Protein AF-A0A2T0LX05-F1 (afdb_monomer_lite)

Foldseek 3Di:
DDPPDPCPPPHHVLLVQLLVVLVVLQVPFDAPFWDPVQSLVSLVVSVQADPVSVVDDDPTPVRVVCQVVVDVVSQVRSQKDWPDWAKDQAPPPQARSKWKWWAADVVRDGIGIAGAHHVRFGGGSHTDDDRGRITTMIIMHGDDPVVPPPDPDPDDDDD

Structure (mmCIF, N/CA/C/O backbone):
data_AF-A0A2T0LX05-F1
#
_entry.id   AF-A0A2T0LX05-F1
#
loop_
_atom_site.group_PDB
_atom_site.id
_atom_site.type_symbol
_atom_site.label_atom_id
_atom_site.label_alt_id
_atom_site.label_comp_id
_atom_site.label_asym_id
_atom_site.label_entity_id
_atom_site.label_seq_id
_atom_site.pdbx_PDB_ins_code
_atom_site.Cartn_x
_atom_site.Cartn_y
_atom_site.Cartn_z
_atom_site.occupancy
_atom_site.B_iso_or_equiv
_atom_site.auth_seq_id
_atom_site.auth_comp_id
_atom_site.auth_asym_id
_atom_site.auth_atom_id
_atom_site.pdbx_PDB_model_num
ATOM 1 N N . MET A 1 1 ? -29.447 -17.809 15.701 1.00 35.84 1 MET A N 1
ATOM 2 C CA . MET A 1 1 ? -28.231 -17.925 16.533 1.00 35.84 1 MET A CA 1
ATOM 3 C C . MET A 1 1 ? -27.208 -16.971 15.952 1.00 35.84 1 MET A C 1
ATOM 5 O O . MET A 1 1 ? -26.755 -17.198 14.840 1.00 35.84 1 MET A O 1
ATOM 9 N N . SER A 1 2 ? -26.962 -15.851 16.628 1.00 35.47 2 SER A N 1
ATOM 10 C CA . SER A 1 2 ? -26.075 -14.793 16.139 1.00 35.47 2 SER A CA 1
ATOM 11 C C . SER A 1 2 ? -24.648 -15.090 16.578 1.00 35.47 2 SER A C 1
ATOM 13 O O . SER A 1 2 ? -24.338 -14.999 17.764 1.00 35.47 2 SER A O 1
ATOM 15 N N . THR A 1 3 ? -23.782 -15.454 15.637 1.00 38.78 3 THR A N 1
ATOM 16 C CA . THR A 1 3 ? -22.341 -15.527 15.885 1.00 38.78 3 THR A CA 1
ATOM 17 C C . THR A 1 3 ? -21.810 -14.099 15.896 1.00 38.78 3 THR A C 1
ATOM 19 O O . THR A 1 3 ? -21.629 -13.486 14.846 1.00 38.78 3 THR A O 1
ATOM 22 N N . LEU A 1 4 ? -21.604 -13.538 17.088 1.00 39.94 4 LEU A N 1
ATOM 23 C CA . LEU A 1 4 ? -20.806 -12.328 17.247 1.00 39.94 4 LEU A CA 1
ATOM 24 C C . LEU A 1 4 ? -19.363 -12.709 16.912 1.00 39.94 4 LEU A C 1
ATOM 26 O O . LEU A 1 4 ? -18.656 -13.282 17.739 1.00 39.94 4 LEU A O 1
ATOM 30 N N . ALA A 1 5 ? -18.953 -12.460 15.667 1.00 41.56 5 ALA A N 1
ATOM 31 C CA . ALA A 1 5 ? -17.553 -12.520 15.288 1.00 41.56 5 ALA A CA 1
ATOM 32 C C . ALA A 1 5 ? -16.796 -11.562 16.211 1.00 41.56 5 ALA A C 1
ATOM 34 O O . ALA A 1 5 ? -17.082 -10.363 16.235 1.00 41.56 5 ALA A O 1
ATOM 35 N N . ALA A 1 6 ? -15.883 -12.109 17.010 1.00 38.88 6 ALA A N 1
ATOM 36 C CA . ALA A 1 6 ? -14.979 -11.327 17.826 1.00 38.88 6 ALA A CA 1
ATOM 37 C C . ALA A 1 6 ? -14.198 -10.396 16.892 1.00 38.88 6 ALA A C 1
ATOM 39 O O . ALA A 1 6 ? -13.306 -10.827 16.162 1.00 38.88 6 ALA A O 1
ATOM 40 N N . VAL A 1 7 ? -14.584 -9.121 16.876 1.00 44.06 7 VAL A N 1
ATOM 41 C CA . VAL A 1 7 ? -13.787 -8.055 16.284 1.00 44.06 7 VAL A CA 1
ATOM 42 C C . VAL A 1 7 ? -12.530 -8.002 17.136 1.00 44.06 7 VAL A C 1
ATOM 44 O O . VAL A 1 7 ? -12.552 -7.517 18.266 1.00 44.06 7 VAL A O 1
ATOM 47 N N . SER A 1 8 ? -11.452 -8.604 16.638 1.00 42.94 8 SER A N 1
ATOM 48 C CA . SER A 1 8 ? -10.138 -8.437 17.239 1.00 42.94 8 SER A CA 1
ATOM 49 C C . SER A 1 8 ? -9.896 -6.941 17.389 1.00 42.94 8 SER A C 1
ATOM 51 O O . SER A 1 8 ? -10.004 -6.207 16.410 1.00 42.94 8 SER A O 1
ATOM 53 N N . ILE A 1 9 ? -9.485 -6.517 18.585 1.00 44.03 9 ILE A N 1
ATOM 54 C CA . ILE A 1 9 ? -9.020 -5.155 18.940 1.00 44.03 9 ILE A CA 1
ATOM 55 C C . ILE A 1 9 ? -7.978 -4.610 17.929 1.00 44.03 9 ILE A C 1
ATOM 57 O O . ILE A 1 9 ? -7.673 -3.428 17.874 1.00 44.03 9 ILE A O 1
ATOM 61 N N . TRP A 1 10 ? -7.442 -5.499 17.095 1.00 48.22 10 TRP A N 1
ATOM 62 C CA . TRP A 1 10 ? -6.321 -5.323 16.192 1.00 48.22 10 TRP A CA 1
ATOM 63 C C . TRP A 1 10 ? -6.634 -5.587 14.713 1.00 48.22 10 TRP A C 1
ATOM 65 O O . TRP A 1 10 ? -5.763 -5.364 13.873 1.00 48.22 10 TRP A O 1
ATOM 75 N N . GLY A 1 11 ? -7.830 -6.098 14.403 1.00 58.03 11 GLY A N 1
ATOM 76 C CA . GLY A 1 11 ? -8.279 -6.440 13.056 1.00 58.03 11 GLY A CA 1
ATOM 77 C C . GLY A 1 11 ? -9.632 -5.795 12.809 1.00 58.03 11 GLY A C 1
ATOM 78 O O . GLY A 1 11 ? -10.669 -6.351 13.169 1.00 58.03 11 GLY A O 1
ATOM 79 N N . SER A 1 12 ? -9.623 -4.596 12.231 1.00 70.50 12 SER A N 1
ATOM 80 C CA . SER A 1 12 ? -10.861 -3.925 11.855 1.00 70.50 12 SER A CA 1
ATOM 81 C C . SER A 1 12 ? -11.540 -4.707 10.729 1.00 70.50 12 SER A C 1
ATOM 83 O O . SER A 1 12 ? -10.875 -5.286 9.869 1.00 70.50 12 SER A O 1
ATOM 85 N N . ARG A 1 13 ? -12.877 -4.693 10.690 1.00 79.12 13 ARG A N 1
ATOM 86 C CA . ARG A 1 13 ? -13.652 -5.212 9.545 1.00 79.12 13 ARG A CA 1
ATOM 87 C C . ARG A 1 13 ? -13.123 -4.669 8.212 1.00 79.12 13 ARG A C 1
ATOM 89 O O . ARG A 1 13 ? -13.093 -5.372 7.213 1.00 79.12 13 ARG A O 1
ATOM 96 N N . VAL A 1 14 ? -12.642 -3.435 8.247 1.00 80.06 14 VAL A N 1
ATOM 97 C CA . VAL A 1 14 ? -11.994 -2.758 7.136 1.00 80.06 14 VAL A CA 1
ATOM 98 C C . VAL A 1 14 ? -10.726 -3.47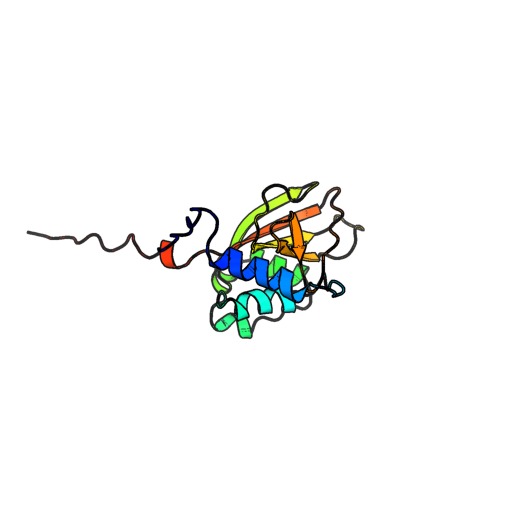1 6.652 1.00 80.06 14 VAL A C 1
ATOM 100 O O . VAL A 1 14 ? -10.597 -3.727 5.457 1.00 80.06 14 VAL A O 1
ATOM 103 N N . ALA A 1 15 ? -9.797 -3.806 7.552 1.00 83.81 15 ALA A N 1
ATOM 104 C CA . ALA A 1 15 ? -8.579 -4.526 7.178 1.00 83.81 15 ALA A CA 1
ATOM 105 C C . ALA A 1 15 ? -8.922 -5.877 6.528 1.00 83.81 15 ALA A C 1
ATOM 107 O O . ALA A 1 15 ? -8.261 -6.306 5.584 1.00 83.81 15 AL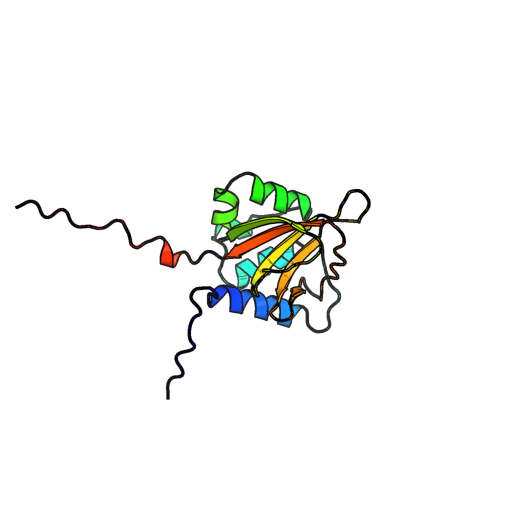A A O 1
ATOM 108 N N . VAL A 1 16 ? -10.021 -6.497 6.977 1.00 86.75 16 VAL A N 1
ATOM 109 C CA . VAL A 1 16 ? -10.535 -7.731 6.385 1.00 86.75 16 VAL A CA 1
ATOM 110 C C . VAL A 1 16 ? -11.065 -7.551 4.971 1.00 86.75 16 VAL A C 1
ATOM 112 O O . VAL A 1 16 ? -10.708 -8.311 4.073 1.00 86.75 16 VAL A O 1
ATOM 115 N N . GLU A 1 17 ? -11.888 -6.532 4.751 1.00 88.56 17 GLU A N 1
ATOM 116 C CA . GLU A 1 17 ? -12.427 -6.220 3.426 1.00 88.56 17 GLU A CA 1
ATOM 117 C C . GLU A 1 17 ? -11.312 -5.866 2.430 1.00 88.56 17 GLU A C 1
ATOM 119 O O . GLU A 1 17 ? -11.358 -6.287 1.272 1.00 88.56 17 GLU A O 1
ATOM 124 N N . LEU A 1 18 ? -10.278 -5.155 2.889 1.00 90.44 18 LEU A N 1
ATOM 125 C CA . LEU A 1 18 ? -9.128 -4.789 2.070 1.00 90.44 18 LEU A CA 1
ATOM 126 C C . LEU A 1 18 ? -8.287 -6.014 1.670 1.00 90.44 18 LEU A C 1
ATOM 128 O O . LEU A 1 18 ? -7.983 -6.180 0.488 1.00 90.44 18 LEU A O 1
ATOM 132 N N . ALA A 1 19 ? -7.964 -6.892 2.626 1.00 92.25 19 ALA A N 1
ATOM 133 C CA . ALA A 1 19 ? -7.214 -8.124 2.371 1.00 92.25 19 ALA A CA 1
ATOM 134 C C . ALA A 1 19 ? -7.955 -9.061 1.407 1.00 92.25 19 ALA A C 1
ATOM 136 O O . ALA A 1 19 ? -7.383 -9.504 0.410 1.00 92.25 19 ALA A O 1
ATOM 137 N N . ASN A 1 20 ? -9.239 -9.326 1.676 1.00 91.75 20 ASN A N 1
ATOM 138 C CA . ASN A 1 20 ? -10.057 -10.217 0.853 1.00 91.75 20 ASN A CA 1
ATOM 139 C C . ASN A 1 20 ? -10.171 -9.705 -0.578 1.00 91.75 20 ASN A C 1
ATOM 141 O O . ASN A 1 20 ? -10.028 -10.483 -1.514 1.00 91.75 20 ASN A O 1
ATOM 145 N N . ARG A 1 21 ? -10.354 -8.396 -0.777 1.00 90.75 21 ARG A N 1
ATOM 146 C CA . ARG A 1 21 ? -10.471 -7.890 -2.143 1.00 90.75 21 ARG A CA 1
ATOM 147 C C . ARG A 1 21 ? -9.161 -7.945 -2.918 1.00 90.75 21 ARG A C 1
ATOM 149 O O . ARG A 1 21 ? -9.176 -8.262 -4.105 1.00 90.75 21 ARG A O 1
ATOM 156 N N . ALA A 1 22 ? -8.034 -7.673 -2.262 1.00 93.00 22 ALA A N 1
ATOM 157 C CA . ALA A 1 22 ? -6.734 -7.836 -2.897 1.00 93.00 22 ALA A CA 1
ATOM 158 C C . ALA A 1 22 ? -6.481 -9.304 -3.289 1.00 93.00 22 ALA A C 1
ATOM 160 O O . ALA A 1 22 ? -5.977 -9.556 -4.384 1.00 93.00 22 ALA A O 1
ATOM 161 N N . LEU A 1 23 ? -6.882 -10.258 -2.441 1.00 93.06 23 LEU A N 1
ATOM 162 C CA . LEU A 1 23 ? -6.845 -11.698 -2.719 1.00 93.06 23 LEU A CA 1
ATOM 163 C C . LEU A 1 23 ? -7.740 -12.083 -3.907 1.00 93.06 23 LEU A C 1
ATOM 165 O O . LEU A 1 23 ? -7.244 -12.654 -4.880 1.00 93.06 23 LEU A O 1
ATOM 169 N N . ASP A 1 24 ? -9.026 -11.733 -3.848 1.00 93.00 24 ASP A N 1
ATOM 170 C CA . ASP A 1 24 ? -10.030 -12.082 -4.859 1.00 93.00 24 ASP A CA 1
ATOM 171 C C . ASP A 1 24 ? -9.642 -11.552 -6.239 1.00 93.00 24 ASP A C 1
ATOM 173 O O . ASP A 1 24 ? -9.724 -12.264 -7.240 1.00 93.00 24 ASP A O 1
ATOM 177 N N . GLU A 1 25 ? -9.166 -10.308 -6.310 1.00 91.62 25 GLU A N 1
ATOM 178 C CA . GLU A 1 25 ? -8.767 -9.738 -7.590 1.00 91.62 25 GLU A CA 1
ATOM 179 C C . GLU A 1 25 ? -7.451 -10.317 -8.114 1.00 91.62 25 GLU A C 1
ATOM 181 O O . GLU A 1 25 ? -7.239 -10.379 -9.324 1.00 91.62 25 GLU A O 1
ATOM 186 N N . SER A 1 26 ? -6.575 -10.772 -7.223 1.00 93.25 26 SER A N 1
ATOM 187 C CA . SER A 1 26 ? -5.305 -11.388 -7.601 1.00 93.25 26 SER A CA 1
ATOM 188 C C . SER A 1 26 ? -5.444 -12.834 -8.083 1.00 93.25 26 SER A C 1
ATOM 190 O O . SER A 1 26 ? -4.504 -13.368 -8.675 1.00 93.25 26 SER A O 1
ATOM 192 N N . ALA A 1 27 ? -6.591 -13.478 -7.855 1.00 91.75 27 ALA A N 1
ATOM 193 C CA . ALA A 1 27 ? -6.822 -14.865 -8.233 1.00 91.75 27 ALA A CA 1
ATOM 194 C C . ALA A 1 27 ? -6.663 -15.077 -9.752 1.00 91.75 27 ALA A C 1
ATOM 196 O O . ALA A 1 27 ? -7.388 -14.504 -10.565 1.00 91.75 27 ALA A O 1
ATOM 197 N N . GLY A 1 28 ? -5.692 -15.915 -10.134 1.00 88.81 28 GLY A N 1
ATOM 198 C CA . GLY A 1 28 ? -5.421 -16.268 -11.532 1.00 88.81 28 GLY A CA 1
ATOM 199 C C . GLY A 1 28 ? -4.796 -15.155 -12.382 1.00 88.81 28 GLY A C 1
ATOM 200 O O . GLY A 1 28 ? -4.736 -15.300 -13.601 1.00 88.81 28 GLY A O 1
ATOM 201 N N . ARG A 1 29 ? -4.335 -14.054 -11.771 1.00 92.62 29 ARG A N 1
ATOM 202 C CA . ARG A 1 29 ? -3.741 -12.908 -12.475 1.00 92.62 29 ARG A CA 1
ATOM 203 C C . ARG A 1 29 ? -2.232 -12.796 -12.266 1.00 92.62 29 ARG A C 1
ATOM 205 O O . ARG A 1 29 ? -1.686 -13.264 -11.267 1.00 92.62 29 ARG A O 1
ATOM 212 N N . SER A 1 30 ? -1.567 -12.140 -13.214 1.00 93.12 30 SER A N 1
ATOM 213 C CA . SER A 1 30 ? -0.163 -11.737 -13.098 1.00 93.12 30 SER A CA 1
ATOM 214 C C . SER A 1 30 ? -0.045 -10.437 -12.313 1.00 93.12 30 SER A C 1
ATOM 216 O O . SER A 1 30 ? -0.745 -9.476 -12.617 1.00 93.12 30 SER A O 1
ATOM 218 N N . ALA A 1 31 ? 0.869 -10.406 -11.344 1.00 93.25 31 ALA A N 1
ATOM 219 C CA . ALA A 1 31 ? 1.037 -9.258 -10.464 1.00 93.25 31 ALA A CA 1
ATOM 220 C C . ALA A 1 31 ? 1.424 -7.976 -11.213 1.00 93.25 31 ALA A C 1
ATOM 222 O O . ALA A 1 31 ? 2.214 -7.992 -12.156 1.00 93.25 31 ALA A O 1
ATOM 223 N N . GLU A 1 32 ? 0.926 -6.853 -10.702 1.00 95.00 32 GLU A N 1
ATOM 224 C CA . GLU A 1 32 ? 1.278 -5.495 -11.112 1.00 95.00 32 GLU A CA 1
ATOM 225 C C . GLU A 1 32 ? 1.990 -4.781 -9.941 1.00 95.00 32 GLU A C 1
ATOM 227 O O . GLU A 1 32 ? 1.429 -3.870 -9.326 1.00 95.00 32 G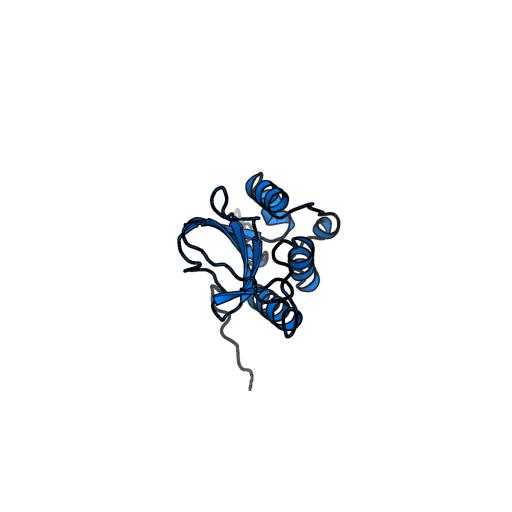LU A O 1
ATOM 232 N N . PRO A 1 33 ? 3.222 -5.187 -9.581 1.00 93.88 33 PRO A N 1
ATOM 233 C CA . PRO A 1 33 ? 3.850 -4.839 -8.302 1.00 93.88 33 PRO A CA 1
ATOM 234 C C . PRO A 1 33 ? 4.141 -3.342 -8.114 1.00 93.88 33 PRO A C 1
ATOM 236 O O . PRO A 1 33 ? 4.266 -2.886 -6.983 1.00 93.88 33 PRO A O 1
ATOM 239 N N . GLY A 1 34 ? 4.220 -2.562 -9.196 1.00 94.81 34 GLY A N 1
ATOM 240 C CA . GLY A 1 34 ? 4.416 -1.107 -9.151 1.00 94.81 34 GLY A CA 1
ATOM 241 C C . GLY A 1 34 ? 3.123 -0.280 -9.169 1.00 94.81 34 GLY A C 1
ATOM 242 O O . GLY A 1 34 ? 3.180 0.948 -9.171 1.00 94.81 34 GLY A O 1
ATOM 243 N N . SER A 1 35 ? 1.945 -0.912 -9.233 1.00 95.25 35 SER A N 1
ATOM 244 C CA . SER A 1 35 ? 0.691 -0.199 -9.492 1.00 95.25 35 SER A CA 1
ATOM 245 C C . SER A 1 35 ? 0.087 0.393 -8.218 1.00 95.25 35 SER A C 1
ATOM 247 O O . SER A 1 35 ? -0.679 -0.255 -7.499 1.00 95.25 35 SER A O 1
ATOM 249 N N . VAL A 1 36 ? 0.386 1.668 -7.961 1.00 95.38 36 VAL A N 1
ATOM 250 C CA . VAL A 1 36 ? -0.261 2.461 -6.898 1.00 95.38 36 VAL A CA 1
ATOM 251 C C . VAL A 1 36 ? -1.761 2.625 -7.171 1.00 95.38 36 VAL A C 1
ATOM 253 O O . VAL A 1 36 ? -2.578 2.606 -6.250 1.00 95.38 36 VAL A O 1
ATOM 256 N N . ALA A 1 37 ? -2.151 2.728 -8.445 1.00 93.31 37 ALA A N 1
ATOM 257 C CA . ALA A 1 37 ? -3.544 2.895 -8.851 1.00 93.31 37 ALA A CA 1
ATOM 258 C C . ALA A 1 37 ? -4.443 1.738 -8.380 1.00 93.31 37 ALA A C 1
ATOM 260 O O . ALA A 1 37 ? -5.585 1.977 -7.979 1.00 93.31 37 ALA A O 1
ATOM 261 N N . ASN A 1 38 ? -3.927 0.504 -8.379 1.00 93.69 38 ASN A N 1
ATOM 262 C CA . ASN A 1 38 ? -4.641 -0.657 -7.855 1.00 93.69 38 ASN A CA 1
ATOM 263 C C . ASN A 1 38 ? -4.862 -0.554 -6.346 1.00 93.69 38 ASN A C 1
ATOM 265 O O . ASN A 1 38 ? -5.984 -0.746 -5.893 1.00 93.69 38 ASN A O 1
ATOM 269 N N . VAL A 1 39 ? -3.834 -0.179 -5.581 1.00 93.19 39 VAL A N 1
ATOM 270 C CA . VAL A 1 39 ? -3.941 -0.018 -4.122 1.00 93.19 39 VAL A CA 1
ATOM 271 C C . VAL A 1 39 ? -4.924 1.092 -3.757 1.00 93.19 39 VAL A C 1
ATOM 273 O O . VAL A 1 39 ? -5.811 0.881 -2.931 1.00 93.19 39 VAL A O 1
ATOM 276 N N . LEU A 1 40 ? -4.856 2.243 -4.432 1.00 91.94 40 LEU A N 1
ATOM 277 C CA . LEU A 1 40 ? -5.834 3.320 -4.245 1.00 91.94 40 LEU A CA 1
ATOM 278 C C . LEU A 1 40 ? -7.252 2.869 -4.614 1.00 91.94 40 LEU A C 1
ATOM 280 O O . LEU A 1 40 ? -8.212 3.211 -3.927 1.00 91.94 40 LEU A O 1
ATOM 284 N N . ARG A 1 41 ? -7.411 2.060 -5.667 1.00 90.75 41 ARG A N 1
ATOM 285 C CA . ARG A 1 41 ? -8.708 1.471 -6.013 1.00 90.75 41 ARG A CA 1
ATOM 286 C C . ARG A 1 41 ? -9.196 0.494 -4.941 1.00 90.75 41 ARG A C 1
ATOM 288 O O . ARG A 1 41 ? -10.382 0.529 -4.611 1.00 90.75 41 ARG A O 1
ATOM 295 N N . TYR A 1 42 ? -8.317 -0.316 -4.349 1.00 90.44 42 TYR A N 1
ATOM 296 C CA . TYR A 1 42 ? -8.668 -1.142 -3.196 1.00 90.44 42 TYR A CA 1
ATOM 297 C C . TYR A 1 42 ? -9.144 -0.290 -2.020 1.00 90.44 42 TYR A C 1
ATOM 299 O O . TYR A 1 42 ? -10.196 -0.561 -1.458 1.00 90.44 42 TYR A O 1
ATOM 307 N N . LEU A 1 43 ? -8.473 0.805 -1.690 1.00 88.38 43 LEU A N 1
ATOM 308 C CA . LEU A 1 43 ? -8.948 1.674 -0.613 1.00 88.38 43 LEU A CA 1
ATOM 309 C C . LEU A 1 43 ? -10.312 2.321 -0.926 1.00 88.38 43 LEU A C 1
ATOM 311 O O . LEU A 1 43 ? -11.194 2.345 -0.067 1.00 88.38 43 LEU A O 1
ATOM 315 N N . ARG A 1 44 ? -10.533 2.778 -2.165 1.00 87.19 44 ARG A N 1
ATOM 316 C CA . ARG A 1 44 ? -11.800 3.404 -2.595 1.00 87.19 44 ARG A CA 1
ATOM 317 C C . ARG A 1 44 ? -12.992 2.464 -2.561 1.00 87.19 44 ARG A C 1
ATOM 319 O O . ARG A 1 44 ? -14.022 2.784 -1.981 1.00 87.19 44 ARG A O 1
ATOM 326 N N . GLU A 1 45 ? -12.864 1.297 -3.175 1.00 85.56 45 GLU A N 1
ATOM 327 C CA . GLU A 1 45 ? -13.954 0.317 -3.244 1.00 85.56 45 GLU A CA 1
ATOM 328 C C . GLU A 1 45 ? -14.278 -0.264 -1.847 1.00 85.56 45 GLU A C 1
ATOM 330 O O . GLU A 1 45 ? -15.404 -0.692 -1.611 1.00 85.56 45 GLU A O 1
ATOM 335 N N . ALA A 1 46 ? -13.332 -0.222 -0.896 1.00 81.56 46 ALA A N 1
ATOM 336 C CA . ALA A 1 46 ? -13.561 -0.568 0.510 1.00 81.56 46 ALA A CA 1
ATOM 337 C C . ALA A 1 46 ? -14.105 0.632 1.310 1.00 81.56 46 ALA A C 1
ATOM 339 O O . ALA A 1 46 ? -14.362 0.516 2.502 1.00 81.56 46 ALA A O 1
ATOM 340 N N . ARG A 1 47 ? -14.314 1.781 0.647 1.00 80.06 47 ARG A N 1
ATOM 341 C CA . ARG A 1 47 ? -14.826 3.045 1.203 1.00 80.06 47 ARG A CA 1
ATOM 342 C C . ARG A 1 47 ? -13.960 3.604 2.334 1.00 80.06 47 ARG A C 1
ATOM 344 O O . ARG A 1 47 ? -14.470 4.133 3.317 1.00 80.06 47 ARG A O 1
ATOM 351 N N . LEU A 1 48 ? -12.644 3.462 2.188 1.00 74.88 48 LEU A N 1
ATOM 352 C CA . LEU A 1 48 ? -11.651 3.798 3.217 1.00 74.88 48 LEU A CA 1
ATOM 353 C C . LEU A 1 48 ? -10.965 5.133 2.976 1.00 74.88 48 LEU A C 1
ATOM 355 O O . LEU A 1 48 ? -10.436 5.745 3.899 1.00 74.88 48 LEU A O 1
ATOM 359 N N . CYS A 1 49 ? -10.987 5.582 1.730 1.00 75.12 49 CYS A N 1
ATOM 360 C CA . CYS A 1 49 ? -10.514 6.893 1.357 1.00 75.12 49 CYS A CA 1
ATOM 361 C C . CYS A 1 49 ? -11.548 7.979 1.671 1.00 75.12 49 CYS A C 1
ATOM 363 O O . CYS A 1 49 ? -12.749 7.761 1.511 1.00 75.12 49 CYS A O 1
ATOM 365 N N . GLY A 1 50 ? -11.079 9.179 2.029 1.00 67.56 50 GLY A N 1
ATOM 366 C CA . GLY A 1 50 ? -11.917 10.375 1.940 1.00 67.56 50 GLY A CA 1
ATOM 367 C C . GLY A 1 50 ? -12.242 10.721 0.482 1.00 67.56 50 GLY A C 1
ATOM 368 O O . GLY A 1 50 ? -11.531 10.296 -0.429 1.00 67.56 50 GLY A O 1
ATOM 369 N N . GLU A 1 51 ? -13.279 11.536 0.265 1.00 65.44 51 GLU A N 1
ATOM 370 C CA . GLU A 1 51 ? -13.750 11.969 -1.070 1.00 65.44 51 GLU A CA 1
ATOM 371 C C . GLU A 1 51 ? -12.623 12.533 -1.954 1.00 65.44 51 GLU A C 1
ATOM 373 O O . GLU A 1 51 ? -12.613 12.371 -3.168 1.00 65.44 51 GLU A O 1
ATOM 378 N N . GLN A 1 52 ? -11.602 13.128 -1.338 1.00 68.00 52 GLN A N 1
ATOM 379 C CA . GLN A 1 52 ? -10.466 13.726 -2.034 1.00 68.00 52 GLN A CA 1
ATOM 380 C C . GLN A 1 52 ? -9.420 12.720 -2.551 1.00 68.00 52 GLN A C 1
ATOM 382 O O . GLN A 1 52 ? -8.419 13.140 -3.134 1.00 68.00 52 GLN A O 1
ATOM 387 N N . ALA A 1 53 ? -9.562 11.414 -2.311 1.00 72.31 53 ALA A N 1
ATOM 388 C CA . ALA A 1 53 ? -8.603 10.424 -2.812 1.00 72.31 53 ALA A CA 1
ATOM 389 C C . ALA A 1 53 ? -8.788 10.092 -4.300 1.00 72.31 53 ALA A C 1
ATOM 391 O O . ALA A 1 53 ? -7.883 9.533 -4.922 1.00 72.31 53 ALA A O 1
ATOM 392 N N . ASP A 1 54 ? -9.937 10.436 -4.886 1.00 72.12 54 ASP A N 1
ATOM 393 C CA . ASP A 1 54 ? -10.220 10.199 -6.306 1.00 72.12 54 ASP A CA 1
ATOM 394 C C . ASP A 1 54 ? -9.282 10.991 -7.226 1.00 72.12 54 ASP A C 1
ATOM 396 O O . ASP A 1 54 ? -8.900 10.510 -8.302 1.00 72.12 54 ASP A O 1
ATOM 400 N N . GLU A 1 55 ? -8.834 12.149 -6.742 1.00 83.19 55 GLU A N 1
ATOM 401 C CA . GLU A 1 55 ? -7.913 13.074 -7.406 1.00 83.19 55 GLU A CA 1
ATOM 402 C C . GLU A 1 55 ? -6.447 12.632 -7.325 1.00 83.19 55 GLU A C 1
ATOM 404 O O . GLU A 1 55 ? -5.610 13.125 -8.080 1.00 83.19 55 GLU A O 1
ATOM 409 N N . LEU A 1 56 ? -6.110 11.697 -6.429 1.00 88.31 56 LEU A N 1
ATOM 410 C CA . LEU A 1 56 ? -4.726 11.283 -6.230 1.00 88.31 56 LEU A CA 1
ATOM 411 C C . LEU A 1 56 ? -4.235 10.440 -7.411 1.00 88.31 56 LEU A C 1
ATOM 413 O O . LEU A 1 56 ? -4.829 9.419 -7.786 1.00 88.31 56 LEU A O 1
ATOM 417 N N . ARG A 1 57 ? -3.120 10.875 -7.992 1.00 90.31 57 ARG A N 1
ATOM 418 C CA . ARG A 1 57 ? -2.396 10.193 -9.063 1.00 90.31 57 ARG A CA 1
ATOM 419 C C . ARG A 1 57 ? -0.910 10.256 -8.744 1.00 90.31 57 ARG A C 1
ATOM 421 O O . ARG A 1 57 ? -0.409 11.299 -8.337 1.00 90.31 57 ARG A O 1
ATOM 428 N N . PHE A 1 58 ? -0.244 9.123 -8.909 1.00 94.06 58 PHE A N 1
ATOM 429 C CA . PHE A 1 58 ? 1.183 8.975 -8.669 1.00 94.06 58 PHE A CA 1
ATOM 430 C C . PHE A 1 58 ? 1.773 8.192 -9.829 1.00 94.06 58 PHE A C 1
ATOM 432 O O . PHE A 1 58 ? 1.188 7.190 -10.247 1.00 94.06 58 PHE A O 1
ATOM 439 N N . ASP A 1 59 ? 2.914 8.660 -10.323 1.00 88.81 59 ASP A N 1
ATOM 440 C CA . ASP A 1 59 ? 3.600 8.050 -11.461 1.00 88.81 59 ASP A CA 1
ATOM 441 C C . ASP A 1 59 ? 4.261 6.721 -11.077 1.00 88.81 59 ASP A C 1
ATOM 443 O O . ASP A 1 59 ? 4.322 5.795 -11.882 1.00 88.81 59 ASP A O 1
ATOM 447 N N . ASP A 1 60 ? 4.720 6.608 -9.827 1.00 93.44 60 ASP A N 1
ATOM 448 C CA . ASP A 1 60 ? 5.373 5.413 -9.306 1.00 93.44 60 ASP A CA 1
ATOM 449 C C . ASP A 1 60 ? 5.192 5.243 -7.784 1.00 93.44 60 ASP A C 1
ATOM 451 O O . ASP A 1 60 ? 4.689 6.116 -7.064 1.00 93.44 60 ASP A O 1
ATOM 455 N N . VAL A 1 61 ? 5.613 4.074 -7.291 1.00 96.50 61 VAL A N 1
ATOM 456 C CA . VAL A 1 61 ? 5.568 3.698 -5.869 1.00 96.50 61 VAL A CA 1
ATOM 457 C C . VAL A 1 61 ? 6.428 4.620 -5.004 1.00 96.50 61 VAL A C 1
ATOM 459 O O . VAL A 1 61 ? 6.044 4.943 -3.880 1.00 96.50 61 VAL A O 1
ATOM 462 N N . ALA A 1 62 ? 7.571 5.084 -5.512 1.00 93.75 62 ALA A N 1
ATOM 463 C CA . ALA A 1 62 ? 8.479 5.929 -4.748 1.00 93.75 62 ALA A CA 1
ATOM 464 C C . ALA A 1 62 ? 7.883 7.327 -4.514 1.00 93.75 62 ALA A C 1
ATOM 466 O O . ALA A 1 62 ? 8.020 7.879 -3.424 1.00 93.75 62 ALA A O 1
ATOM 467 N N . ALA A 1 63 ? 7.198 7.893 -5.509 1.00 94.69 63 ALA A N 1
ATOM 468 C CA . ALA A 1 63 ? 6.466 9.148 -5.415 1.00 94.69 63 ALA A CA 1
ATOM 469 C C . ALA A 1 63 ? 5.312 9.040 -4.417 1.00 94.69 63 ALA A C 1
ATOM 471 O O . ALA A 1 63 ? 5.152 9.931 -3.583 1.00 94.69 63 ALA A O 1
ATOM 472 N N . PHE A 1 64 ? 4.565 7.933 -4.451 1.00 95.81 64 PHE A N 1
ATOM 473 C CA . PHE A 1 64 ? 3.515 7.671 -3.469 1.00 95.81 64 PHE A CA 1
ATOM 474 C C . PHE A 1 64 ? 4.069 7.546 -2.044 1.00 95.81 64 PHE A C 1
ATOM 476 O O . PHE A 1 64 ? 3.573 8.214 -1.141 1.00 95.81 64 PHE A O 1
ATOM 483 N N . GLY A 1 65 ? 5.135 6.765 -1.848 1.00 94.38 65 GLY A N 1
ATOM 484 C CA . GLY A 1 65 ? 5.785 6.625 -0.545 1.00 94.38 65 GLY A CA 1
ATOM 485 C C . GLY A 1 65 ? 6.321 7.957 -0.014 1.00 94.38 65 GLY A C 1
ATOM 486 O O . GLY A 1 65 ? 6.010 8.341 1.104 1.00 94.38 65 GLY A O 1
ATOM 487 N N . ARG A 1 66 ? 7.035 8.739 -0.840 1.00 94.31 66 ARG A N 1
ATOM 488 C CA . ARG A 1 66 ? 7.494 10.088 -0.451 1.00 94.31 66 ARG A CA 1
ATOM 489 C C . ARG A 1 66 ? 6.340 11.019 -0.084 1.00 94.31 66 ARG A C 1
ATOM 491 O O . ARG A 1 66 ? 6.489 11.849 0.808 1.00 94.31 66 ARG A O 1
ATOM 498 N N . TRP A 1 67 ? 5.209 10.914 -0.781 1.00 95.31 67 TRP A N 1
ATOM 499 C CA . TRP A 1 67 ? 4.018 11.683 -0.444 1.00 95.31 67 TRP A CA 1
ATOM 500 C C . TRP A 1 67 ? 3.470 11.277 0.930 1.00 95.31 67 TRP A C 1
ATOM 502 O O . TRP A 1 67 ? 3.246 12.160 1.752 1.00 95.31 67 TRP A O 1
ATOM 512 N N . LEU A 1 68 ? 3.340 9.977 1.222 1.00 93.62 68 LEU A N 1
ATOM 513 C CA . LEU A 1 68 ? 2.915 9.485 2.542 1.00 93.62 68 LEU A CA 1
ATOM 514 C C . LEU A 1 68 ? 3.848 9.918 3.679 1.00 93.62 68 LEU A C 1
ATOM 516 O O . LEU A 1 68 ? 3.369 10.284 4.753 1.00 93.62 68 LEU A O 1
ATOM 520 N N . ASP A 1 69 ? 5.156 9.900 3.434 1.00 91.06 69 ASP A N 1
ATOM 521 C CA . ASP A 1 69 ? 6.175 10.238 4.434 1.00 91.06 69 ASP A CA 1
ATOM 522 C C . ASP A 1 69 ? 6.277 11.754 4.668 1.00 91.06 69 ASP A C 1
ATOM 524 O O . ASP A 1 69 ? 6.758 12.204 5.706 1.00 91.06 69 ASP A O 1
ATOM 528 N N . GLY A 1 70 ? 5.828 12.560 3.701 1.00 91.12 70 GLY A N 1
ATOM 529 C CA . GLY A 1 70 ? 5.982 14.010 3.740 1.00 91.12 70 GLY A CA 1
ATOM 530 C C . GLY A 1 70 ? 5.159 14.697 4.831 1.00 91.12 70 GLY A C 1
ATOM 531 O O . GLY A 1 70 ? 5.646 15.657 5.427 1.00 91.12 70 GLY A O 1
ATOM 532 N N . GLN A 1 71 ? 3.918 14.251 5.071 1.00 90.25 71 GLN A N 1
ATOM 533 C CA . GLN A 1 71 ? 3.005 14.844 6.062 1.00 90.25 71 GLN A CA 1
ATOM 534 C C . GLN A 1 71 ? 2.013 13.799 6.612 1.00 90.25 71 GLN A C 1
ATOM 536 O O . GLN A 1 71 ? 1.407 13.074 5.818 1.00 90.25 71 GLN A O 1
ATOM 541 N N . PRO A 1 72 ? 1.751 13.747 7.934 1.00 88.62 72 PRO A N 1
ATOM 542 C CA . PRO A 1 72 ? 0.723 12.872 8.512 1.00 88.62 72 PRO A CA 1
ATOM 543 C C . PRO A 1 72 ? -0.677 13.070 7.907 1.00 88.62 72 PRO A C 1
ATOM 545 O O . PRO A 1 72 ? -1.451 12.120 7.772 1.00 88.62 72 PRO A O 1
ATOM 548 N N . GLU A 1 73 ? -1.002 14.291 7.482 1.00 88.50 73 GLU A N 1
ATOM 549 C CA . GLU A 1 73 ? -2.262 14.650 6.830 1.00 88.50 73 GLU A CA 1
ATOM 550 C C . GLU A 1 73 ? -2.467 13.902 5.507 1.00 88.50 73 GLU A C 1
ATOM 552 O O . GLU A 1 73 ? -3.604 13.593 5.145 1.00 88.50 73 GLU A O 1
ATOM 557 N N . HIS A 1 74 ? -1.387 13.562 4.795 1.00 91.06 74 HIS A N 1
ATOM 558 C CA . HIS A 1 74 ? -1.460 12.752 3.579 1.00 91.06 74 HIS A CA 1
ATOM 559 C C . HIS A 1 74 ? -1.934 11.331 3.887 1.00 91.06 74 HIS A C 1
ATOM 561 O O . HIS A 1 74 ? -2.823 10.813 3.210 1.00 91.06 74 HIS A O 1
ATOM 567 N N . GLN A 1 75 ? -1.416 10.733 4.959 1.00 90.06 75 GLN A N 1
ATOM 568 C CA . GLN A 1 75 ? -1.851 9.414 5.419 1.00 90.06 75 GLN A CA 1
ATOM 569 C C . GLN A 1 75 ? -3.320 9.468 5.866 1.00 90.06 75 GLN A C 1
ATOM 571 O O . GLN A 1 75 ? -4.148 8.677 5.402 1.00 90.06 75 GLN A O 1
ATOM 576 N N . ALA A 1 76 ? -3.683 10.486 6.655 1.00 85.62 76 ALA A N 1
ATOM 577 C CA . ALA A 1 76 ? -5.053 10.701 7.118 1.00 85.62 76 ALA A CA 1
ATOM 578 C C . ALA A 1 76 ? -6.056 10.917 5.968 1.00 85.62 76 ALA A C 1
ATOM 580 O O . ALA A 1 76 ? -7.183 10.423 6.041 1.00 85.62 76 ALA A O 1
ATOM 581 N N . ARG A 1 77 ? -5.656 11.596 4.880 1.00 86.06 77 ARG A N 1
ATOM 582 C CA . ARG A 1 77 ? -6.498 11.828 3.687 1.00 86.06 77 ARG A CA 1
ATOM 583 C C . ARG A 1 77 ? -6.969 10.525 3.036 1.00 86.06 77 ARG A C 1
ATOM 585 O O . ARG A 1 77 ? -8.064 10.487 2.473 1.00 86.06 77 ARG A O 1
ATOM 592 N N . ILE A 1 78 ? -6.183 9.455 3.142 1.00 85.69 78 ILE A N 1
ATOM 593 C CA . ILE A 1 78 ? -6.540 8.123 2.634 1.00 85.69 78 ILE A CA 1
ATOM 594 C C . ILE A 1 78 ? -6.816 7.098 3.743 1.00 85.69 78 ILE A C 1
ATOM 596 O O . ILE A 1 78 ? -6.875 5.902 3.469 1.00 85.69 78 ILE A O 1
ATOM 600 N N . GLY A 1 79 ? -7.026 7.568 4.977 1.00 84.62 79 GLY A N 1
ATOM 601 C CA . GLY A 1 79 ? -7.419 6.732 6.111 1.00 84.62 79 GLY A CA 1
ATOM 602 C C . GLY A 1 79 ? -6.322 5.794 6.613 1.00 84.62 79 GLY A C 1
ATOM 603 O O . GLY A 1 79 ? -6.633 4.793 7.253 1.00 84.62 79 GLY A O 1
ATOM 604 N N . LEU A 1 80 ? -5.055 6.082 6.322 1.00 87.81 80 LEU A N 1
ATOM 605 C CA . LEU A 1 80 ? -3.917 5.268 6.732 1.00 87.81 80 LEU A CA 1
ATOM 606 C C . LEU A 1 80 ? -3.118 5.933 7.853 1.00 87.81 80 LEU A C 1
ATOM 608 O O . LEU A 1 80 ? -3.162 7.147 8.040 1.00 87.81 80 LEU A O 1
ATOM 612 N N . VAL A 1 81 ? -2.354 5.113 8.564 1.00 89.50 81 VAL A N 1
ATOM 613 C CA . VAL A 1 81 ? -1.290 5.531 9.472 1.00 89.50 81 VAL A CA 1
ATOM 614 C C . VAL A 1 81 ? -0.091 4.605 9.296 1.00 89.50 81 VAL A C 1
ATOM 616 O O . VAL A 1 81 ? -0.255 3.389 9.167 1.00 89.50 81 VAL A O 1
ATOM 619 N N . GLU A 1 82 ? 1.112 5.163 9.280 1.00 91.94 82 GLU A N 1
ATOM 620 C CA . GLU A 1 82 ? 2.343 4.384 9.334 1.00 91.94 82 GLU A CA 1
ATOM 621 C C . GLU A 1 82 ? 2.455 3.689 10.695 1.00 91.94 82 GLU A C 1
ATOM 623 O O . GLU A 1 82 ? 2.368 4.319 11.750 1.00 91.94 82 GLU A O 1
ATOM 628 N N . VAL A 1 83 ? 2.635 2.370 10.673 1.00 91.81 83 VAL A N 1
ATOM 629 C CA . VAL A 1 83 ? 2.842 1.561 11.885 1.00 91.81 83 VAL A CA 1
ATOM 630 C C . VAL A 1 83 ? 4.262 1.019 11.985 1.00 91.81 83 VAL A C 1
ATOM 632 O O . VAL A 1 83 ? 4.670 0.575 13.057 1.00 91.81 83 VAL A O 1
ATOM 635 N N . PHE A 1 84 ? 5.003 1.034 10.877 1.00 91.88 84 PHE A N 1
ATOM 636 C CA . PHE A 1 84 ? 6.397 0.626 10.822 1.00 91.88 84 PHE A CA 1
ATOM 637 C C . PHE A 1 84 ? 7.089 1.222 9.594 1.00 91.88 84 PHE A C 1
ATOM 639 O O . PHE A 1 84 ? 6.532 1.197 8.497 1.00 91.88 84 PHE A O 1
ATOM 646 N N . SER A 1 85 ? 8.332 1.665 9.776 1.00 92.50 85 SER A N 1
ATOM 647 C CA . SER A 1 85 ? 9.256 2.010 8.700 1.00 92.50 85 SER A CA 1
ATOM 648 C C . SER A 1 85 ? 10.672 1.614 9.112 1.00 92.50 85 SER A C 1
ATOM 650 O O . SER A 1 85 ? 11.135 1.980 10.196 1.00 92.50 85 SER A O 1
ATOM 652 N N . GLY A 1 86 ? 11.359 0.824 8.287 1.00 90.00 86 GLY A N 1
ATOM 653 C CA . GLY A 1 86 ? 12.723 0.392 8.584 1.00 90.00 86 GLY A CA 1
ATOM 654 C C . GLY A 1 86 ? 13.260 -0.685 7.650 1.00 90.00 86 GLY A C 1
ATOM 655 O O . GLY A 1 86 ? 12.528 -1.279 6.860 1.00 90.00 86 GLY A O 1
ATOM 656 N N . THR A 1 87 ? 14.564 -0.942 7.743 1.00 90.56 87 THR A N 1
ATOM 657 C CA . THR A 1 87 ? 15.220 -1.995 6.962 1.00 90.56 87 THR A CA 1
ATOM 658 C C . THR A 1 87 ? 14.970 -3.360 7.588 1.00 90.56 87 THR A C 1
ATOM 660 O O . THR A 1 87 ? 15.322 -3.586 8.746 1.00 90.56 87 THR A O 1
ATOM 663 N N . VAL A 1 88 ? 14.413 -4.287 6.812 1.00 86.62 88 VAL A N 1
ATOM 664 C CA . VAL A 1 88 ? 14.088 -5.648 7.262 1.00 86.62 88 VAL A CA 1
ATOM 665 C C . VAL A 1 88 ? 14.540 -6.702 6.251 1.00 86.62 88 VAL A C 1
ATOM 667 O O . VAL A 1 88 ? 14.746 -6.420 5.066 1.00 86.62 88 VAL A O 1
ATOM 670 N N . GLY A 1 89 ? 14.728 -7.925 6.751 1.00 81.06 89 GLY A N 1
ATOM 671 C CA . GLY A 1 89 ? 14.995 -9.116 5.939 1.00 81.06 89 GLY A CA 1
ATOM 672 C C . GLY A 1 89 ? 13.740 -9.934 5.621 1.00 81.06 89 GLY A C 1
ATOM 673 O O . GLY A 1 89 ? 13.789 -10.795 4.752 1.00 81.06 89 GLY A O 1
ATOM 674 N N . ASP A 1 90 ? 12.623 -9.666 6.297 1.00 79.50 90 ASP A N 1
ATOM 675 C CA . ASP A 1 90 ? 11.328 -10.303 6.070 1.00 79.50 90 ASP A CA 1
ATOM 676 C C . ASP A 1 90 ? 10.177 -9.326 6.378 1.00 79.50 90 ASP A C 1
ATOM 678 O O . ASP A 1 90 ? 10.397 -8.200 6.818 1.00 79.50 90 ASP A O 1
ATOM 682 N N . LEU A 1 91 ? 8.939 -9.746 6.113 1.00 81.69 91 LEU A N 1
ATOM 683 C CA . LEU A 1 91 ? 7.729 -8.966 6.395 1.00 81.69 91 LEU A CA 1
ATOM 684 C C . LEU A 1 91 ? 7.084 -9.365 7.738 1.00 81.69 91 LEU A C 1
ATOM 686 O O . LEU A 1 91 ? 5.857 -9.343 7.874 1.00 81.69 91 LEU A O 1
ATOM 690 N N . ALA A 1 92 ? 7.878 -9.773 8.736 1.00 73.56 92 ALA A N 1
ATOM 691 C CA . ALA A 1 92 ? 7.344 -10.156 10.040 1.00 73.56 92 ALA A CA 1
ATOM 692 C C . ALA A 1 92 ? 6.574 -8.994 10.699 1.00 73.56 92 ALA A C 1
ATOM 694 O O . ALA A 1 92 ? 7.016 -7.848 10.720 1.00 73.56 92 ALA A O 1
ATOM 695 N N . GLY A 1 93 ? 5.396 -9.292 11.257 1.00 79.12 93 GLY A N 1
ATOM 696 C CA . GLY A 1 93 ? 4.541 -8.300 11.924 1.00 79.12 93 GLY A CA 1
ATOM 697 C C . GLY A 1 93 ? 3.558 -7.560 11.008 1.00 79.12 93 GLY A C 1
ATOM 698 O O . GLY A 1 93 ? 2.660 -6.883 11.522 1.00 79.12 93 GLY A O 1
ATOM 699 N N . VAL A 1 94 ? 3.662 -7.745 9.688 1.00 89.38 94 VAL A N 1
ATOM 700 C CA . VAL A 1 94 ? 2.631 -7.341 8.724 1.00 89.38 94 VAL A CA 1
ATOM 701 C C . VAL A 1 94 ? 1.359 -8.157 8.963 1.00 89.38 94 VAL A C 1
ATOM 703 O O . VAL A 1 94 ? 1.401 -9.363 9.219 1.00 89.38 94 VAL A O 1
ATOM 706 N N . ARG A 1 95 ? 0.207 -7.490 8.906 1.00 90.81 95 ARG A N 1
ATOM 707 C CA . ARG A 1 95 ? -1.117 -8.085 9.110 1.00 90.81 95 ARG A CA 1
ATOM 708 C C . ARG A 1 95 ? -1.940 -8.006 7.836 1.00 90.81 95 ARG A C 1
ATOM 710 O O . ARG A 1 95 ? -1.761 -7.098 7.032 1.00 90.81 95 ARG A O 1
ATOM 717 N N . GLY A 1 96 ? -2.893 -8.927 7.693 1.00 91.88 96 GLY A N 1
ATOM 718 C CA . GLY A 1 96 ? -3.848 -8.889 6.588 1.00 91.88 96 GLY A CA 1
ATOM 719 C C . GLY A 1 96 ? -4.546 -7.528 6.505 1.00 91.88 96 GLY A C 1
ATOM 720 O O . GLY A 1 96 ? -5.105 -7.058 7.497 1.00 91.88 96 GLY A O 1
ATOM 721 N N . GLY A 1 97 ? -4.488 -6.906 5.329 1.00 92.06 97 GLY A N 1
ATOM 722 C CA . GLY A 1 97 ? -5.033 -5.580 5.051 1.00 92.06 97 GLY A CA 1
ATOM 723 C C . GLY A 1 97 ? -4.036 -4.436 5.232 1.00 92.06 97 GLY A C 1
ATOM 724 O O . GLY A 1 97 ? -4.366 -3.306 4.885 1.00 92.06 97 GLY A O 1
ATOM 725 N N . ASP A 1 98 ? -2.826 -4.688 5.734 1.00 93.81 98 ASP A N 1
ATOM 726 C CA . ASP A 1 98 ? -1.777 -3.669 5.732 1.00 93.81 98 ASP A CA 1
ATOM 727 C C . ASP A 1 98 ? -1.351 -3.357 4.291 1.00 93.81 98 ASP A C 1
ATOM 729 O O . ASP A 1 98 ? -1.235 -4.250 3.447 1.00 93.81 98 ASP A O 1
ATOM 733 N N . ILE A 1 99 ? -1.092 -2.082 4.013 1.00 94.50 99 ILE A N 1
ATOM 734 C CA . ILE A 1 99 ? -0.446 -1.648 2.777 1.00 94.50 99 ILE A CA 1
ATOM 735 C C . ILE A 1 99 ? 1.048 -1.619 3.031 1.00 94.50 99 ILE A C 1
ATOM 737 O O . ILE A 1 99 ? 1.518 -0.958 3.956 1.00 94.50 99 ILE A O 1
ATOM 741 N N . VAL A 1 100 ? 1.788 -2.324 2.190 1.00 95.75 100 VAL A N 1
ATOM 742 C CA . VAL A 1 100 ? 3.228 -2.480 2.336 1.00 95.75 100 VAL A CA 1
ATOM 743 C C . VAL A 1 100 ? 3.904 -1.924 1.098 1.00 95.75 100 VAL A C 1
ATOM 745 O O . VAL A 1 100 ? 3.610 -2.357 -0.017 1.00 95.75 100 VAL A O 1
ATOM 748 N N . ILE A 1 101 ? 4.810 -0.972 1.308 1.00 95.81 101 ILE A N 1
ATOM 749 C CA . ILE A 1 101 ? 5.774 -0.524 0.306 1.00 95.81 101 ILE A CA 1
ATOM 750 C C . ILE A 1 101 ? 7.117 -1.157 0.650 1.00 95.81 101 ILE A C 1
ATOM 752 O O . ILE A 1 101 ? 7.566 -1.085 1.795 1.00 95.81 101 ILE A O 1
ATOM 756 N N . VAL A 1 102 ? 7.752 -1.770 -0.342 1.00 94.62 102 VAL A N 1
ATOM 757 C CA . VAL A 1 102 ? 9.084 -2.360 -0.216 1.00 94.62 102 VAL A CA 1
ATOM 758 C C . VAL A 1 102 ? 10.009 -1.651 -1.190 1.00 94.62 102 VAL A C 1
ATOM 760 O O . VAL A 1 102 ? 9.858 -1.772 -2.406 1.00 94.62 102 VAL A O 1
ATOM 763 N N . ASP A 1 103 ? 10.975 -0.921 -0.647 1.00 92.88 103 ASP A N 1
ATOM 764 C CA . ASP A 1 103 ? 12.036 -0.274 -1.402 1.00 92.88 103 ASP A CA 1
ATOM 765 C C . ASP A 1 103 ? 13.281 -1.165 -1.372 1.00 92.88 103 ASP A C 1
ATOM 767 O O . ASP A 1 103 ? 13.909 -1.323 -0.315 1.00 92.88 103 ASP A O 1
ATOM 771 N N . PRO A 1 104 ? 13.650 -1.777 -2.508 1.00 89.56 104 PRO A N 1
ATOM 772 C CA . PRO A 1 104 ? 14.843 -2.599 -2.572 1.00 89.56 104 PRO A CA 1
ATOM 773 C C . PRO A 1 104 ? 16.102 -1.753 -2.320 1.00 89.56 104 PRO A C 1
ATOM 775 O O . PRO A 1 104 ? 16.098 -0.532 -2.514 1.00 89.56 104 PRO A O 1
ATOM 778 N N . PRO A 1 105 ? 17.215 -2.392 -1.924 1.00 87.88 105 PRO A N 1
ATOM 779 C CA . PRO A 1 105 ? 18.483 -1.695 -1.781 1.00 87.88 105 PRO A CA 1
ATOM 780 C C . PRO A 1 105 ? 18.959 -1.195 -3.158 1.00 87.88 105 PRO A C 1
ATOM 782 O O . PRO A 1 105 ? 18.475 -1.673 -4.190 1.00 87.88 105 PRO A O 1
ATOM 785 N N . PRO A 1 106 ? 19.929 -0.265 -3.219 1.00 86.69 106 PRO A N 1
ATOM 786 C CA . PRO A 1 106 ? 20.482 0.203 -4.488 1.00 86.69 106 PRO A CA 1
ATOM 787 C C . PRO A 1 106 ? 20.894 -0.962 -5.405 1.00 86.69 106 PRO A C 1
ATOM 789 O O . PRO A 1 106 ? 21.661 -1.836 -5.006 1.00 86.69 106 PRO A O 1
ATOM 792 N N . GLY A 1 107 ? 20.360 -0.985 -6.631 1.00 84.19 107 GLY A N 1
ATOM 793 C CA . GLY A 1 107 ? 20.582 -2.064 -7.605 1.00 84.19 107 GLY A CA 1
ATOM 794 C C . GLY A 1 107 ? 19.663 -3.288 -7.461 1.00 84.19 107 GLY A C 1
ATOM 795 O O . GLY A 1 107 ? 19.731 -4.184 -8.296 1.00 84.19 107 GLY A O 1
ATOM 796 N N . GLY A 1 108 ? 18.785 -3.326 -6.453 1.00 83.62 108 GLY A N 1
ATOM 797 C CA . GLY A 1 108 ? 17.859 -4.432 -6.172 1.00 83.62 108 GLY A CA 1
ATOM 798 C C . GLY A 1 108 ? 16.524 -4.387 -6.927 1.00 83.62 108 GLY A C 1
ATOM 799 O O . GLY A 1 108 ? 15.639 -5.180 -6.624 1.00 83.62 108 GLY A O 1
ATOM 800 N N . GLY A 1 109 ? 16.367 -3.477 -7.893 1.00 87.25 109 GLY A N 1
ATOM 801 C CA . GLY A 1 109 ? 15.163 -3.339 -8.718 1.00 87.25 109 GLY A CA 1
ATOM 802 C C . GLY A 1 109 ? 14.311 -2.116 -8.376 1.00 87.25 109 GLY A C 1
ATOM 803 O O . GLY A 1 109 ? 14.780 -1.166 -7.750 1.00 87.25 109 GLY A O 1
ATOM 804 N N . SER A 1 110 ? 13.061 -2.125 -8.838 1.00 91.00 110 SER A N 1
ATOM 805 C CA . SER A 1 110 ? 12.091 -1.054 -8.586 1.00 91.00 110 SER A CA 1
ATOM 806 C C . SER A 1 110 ? 11.317 -1.299 -7.285 1.00 91.00 110 SER A C 1
ATOM 808 O O . SER A 1 110 ? 11.033 -2.457 -6.974 1.00 91.00 110 SER A O 1
ATOM 810 N N . PRO A 1 111 ? 10.927 -0.242 -6.547 1.00 93.56 111 PRO A N 1
ATOM 811 C CA . PRO A 1 111 ? 10.032 -0.379 -5.406 1.00 93.56 111 PRO A CA 1
ATOM 812 C C . PRO A 1 111 ? 8.711 -1.044 -5.784 1.00 93.56 111 PRO A C 1
ATOM 814 O O . PRO A 1 111 ? 8.170 -0.811 -6.869 1.00 93.56 111 PRO A O 1
ATOM 817 N N . VAL A 1 112 ? 8.183 -1.844 -4.863 1.00 95.50 112 VAL A N 1
ATOM 818 C CA . VAL A 1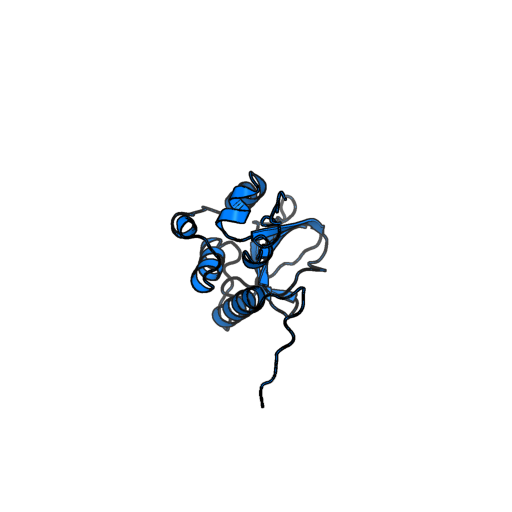 112 ? 6.912 -2.553 -5.035 1.00 95.50 112 VAL A CA 1
ATOM 819 C C . VAL A 1 112 ? 5.928 -2.166 -3.942 1.00 95.50 112 VAL A C 1
ATOM 821 O O . VAL A 1 112 ? 6.316 -1.770 -2.843 1.00 95.50 112 VAL A O 1
ATOM 824 N N . ILE A 1 113 ? 4.640 -2.286 -4.246 1.00 96.88 113 ILE A N 1
ATOM 825 C CA . ILE A 1 113 ? 3.547 -2.031 -3.316 1.00 96.88 113 ILE A CA 1
ATOM 826 C C . ILE A 1 113 ? 2.499 -3.136 -3.412 1.00 96.88 113 ILE A C 1
ATOM 828 O O . ILE A 1 113 ? 2.151 -3.598 -4.503 1.00 96.88 113 ILE A O 1
ATOM 832 N N . GLY A 1 114 ? 1.947 -3.527 -2.270 1.00 96.44 114 GLY A N 1
ATOM 833 C CA . GLY A 1 114 ? 0.824 -4.449 -2.220 1.00 96.44 114 GLY A CA 1
ATOM 834 C C . GLY A 1 114 ? 0.028 -4.347 -0.930 1.00 96.44 114 GLY A C 1
ATOM 835 O O . GLY A 1 114 ? 0.433 -3.696 0.032 1.00 96.44 114 GLY A O 1
ATOM 836 N N . VAL A 1 115 ? -1.121 -5.012 -0.935 1.00 96.19 115 VAL A N 1
ATOM 837 C CA . VAL A 1 115 ? -1.918 -5.267 0.264 1.00 96.19 115 VAL A CA 1
ATOM 838 C C . VAL A 1 115 ? -1.529 -6.636 0.798 1.00 96.19 115 VAL A C 1
ATOM 840 O O . VAL A 1 115 ? -1.491 -7.610 0.045 1.00 96.19 115 VAL A O 1
ATOM 843 N N . ALA A 1 116 ? -1.244 -6.726 2.087 1.00 95.12 116 ALA A N 1
ATOM 844 C CA . ALA A 1 116 ? -0.948 -7.991 2.728 1.00 95.12 116 ALA A CA 1
ATOM 845 C C . ALA A 1 116 ? -2.201 -8.868 2.829 1.00 95.12 116 ALA A C 1
ATOM 847 O O . ALA A 1 116 ? -3.251 -8.432 3.308 1.00 95.12 116 ALA A O 1
ATOM 848 N N . GLY A 1 117 ? -2.085 -10.118 2.392 1.00 92.38 117 GLY A N 1
ATOM 849 C CA . GLY A 1 117 ? -3.062 -11.163 2.667 1.00 92.38 117 GLY A CA 1
ATOM 850 C C . GLY A 1 117 ? -2.852 -11.785 4.047 1.00 92.38 117 GLY A C 1
ATOM 851 O O . GLY A 1 117 ? -1.940 -11.435 4.797 1.00 92.38 117 GLY A O 1
ATOM 852 N N . TYR A 1 118 ? -3.704 -12.748 4.389 1.00 88.69 118 TYR A N 1
ATOM 853 C CA . TYR A 1 118 ? -3.593 -13.506 5.643 1.00 88.69 118 TYR A CA 1
ATOM 854 C C . TYR A 1 118 ? -2.550 -14.618 5.609 1.00 88.69 118 TYR A C 1
ATOM 856 O O . TYR A 1 118 ? -2.185 -15.155 6.649 1.00 88.69 118 TYR A O 1
ATOM 864 N N . ASP A 1 119 ? -2.087 -14.970 4.417 1.00 87.50 119 ASP A N 1
ATOM 865 C CA . ASP A 1 119 ? -1.090 -16.005 4.169 1.00 87.50 119 ASP A CA 1
ATOM 866 C C . ASP A 1 119 ? 0.347 -15.454 4.176 1.00 87.50 119 ASP A C 1
ATOM 868 O O . ASP A 1 119 ? 1.284 -16.152 3.791 1.00 87.50 119 ASP A O 1
ATOM 872 N N . GLY A 1 120 ? 0.525 -14.201 4.610 1.00 85.62 120 GLY A N 1
ATOM 873 C CA . GLY A 1 120 ? 1.824 -13.533 4.686 1.00 85.62 120 GLY A CA 1
ATOM 874 C C . GLY A 1 120 ? 2.367 -13.064 3.335 1.00 85.62 120 GLY A C 1
ATOM 875 O O . GLY A 1 120 ? 3.525 -12.660 3.259 1.00 85.62 120 GLY A O 1
ATOM 876 N N . ARG A 1 121 ? 1.559 -13.109 2.268 1.00 91.69 121 ARG A N 1
ATOM 877 C CA . ARG A 1 121 ? 1.943 -12.630 0.935 1.00 91.69 121 ARG A CA 1
ATOM 878 C C . ARG A 1 121 ? 1.410 -11.233 0.662 1.00 91.69 121 ARG A C 1
ATOM 880 O O . ARG A 1 121 ? 0.423 -10.800 1.254 1.00 91.69 121 ARG A O 1
ATOM 887 N N . LEU A 1 122 ? 2.055 -10.538 -0.272 1.00 94.81 122 LEU A N 1
ATOM 888 C CA . LEU A 1 122 ? 1.565 -9.267 -0.795 1.00 94.81 122 LEU A CA 1
ATOM 889 C C . LEU A 1 122 ? 0.799 -9.474 -2.097 1.00 94.81 122 LEU A C 1
ATOM 891 O O . LEU A 1 122 ? 1.183 -10.277 -2.948 1.00 94.81 122 LEU A O 1
ATOM 895 N N . TYR A 1 123 ? -0.263 -8.693 -2.259 1.00 96.56 123 TYR A N 1
ATOM 896 C CA . TYR A 1 123 ? -1.171 -8.768 -3.390 1.00 96.56 123 TYR A CA 1
ATOM 897 C C . TYR A 1 123 ? -1.322 -7.417 -4.071 1.00 96.56 123 TYR A C 1
ATOM 899 O O . TYR A 1 123 ? -1.634 -6.403 -3.441 1.00 96.56 123 TYR A O 1
ATOM 907 N N . ASN A 1 124 ? -1.138 -7.424 -5.386 1.00 96.50 124 ASN A N 1
ATOM 908 C CA . ASN A 1 124 ? -1.434 -6.297 -6.253 1.00 96.50 124 ASN A CA 1
ATOM 909 C C . ASN A 1 124 ? -1.786 -6.822 -7.654 1.00 96.50 124 ASN A C 1
ATOM 911 O O . ASN A 1 124 ? -0.918 -6.922 -8.518 1.00 96.50 124 ASN A O 1
ATOM 915 N N . ARG A 1 125 ? -3.054 -7.229 -7.847 1.00 94.69 125 ARG A N 1
ATOM 916 C CA . ARG A 1 125 ? -3.545 -7.919 -9.062 1.00 94.69 125 ARG A CA 1
ATOM 917 C C . ARG A 1 125 ? -2.778 -9.199 -9.405 1.00 94.69 125 ARG A C 1
ATOM 919 O O . ARG A 1 125 ? -2.634 -9.580 -10.553 1.00 94.69 125 ARG A O 1
ATOM 926 N N . GLY A 1 126 ? -2.308 -9.883 -8.384 1.00 95.50 126 GLY A N 1
ATOM 927 C CA . GLY A 1 126 ? -1.471 -11.068 -8.442 1.00 95.50 126 GLY A CA 1
ATOM 928 C C . GLY A 1 126 ? -0.601 -11.099 -7.192 1.00 95.50 126 GLY A C 1
ATOM 929 O O . GLY A 1 126 ? -0.517 -10.107 -6.461 1.00 95.50 126 GLY A O 1
ATOM 930 N N . VAL A 1 127 ? 0.042 -12.236 -6.936 1.00 95.19 127 VAL A N 1
ATOM 931 C CA . VAL A 1 127 ? 1.008 -12.354 -5.837 1.00 95.19 127 VAL A CA 1
ATOM 932 C C . VAL A 1 127 ? 2.260 -11.561 -6.202 1.00 95.19 127 VAL A C 1
ATOM 934 O O . VAL A 1 127 ? 2.924 -11.871 -7.190 1.00 95.19 127 VAL A O 1
ATOM 937 N N . VAL A 1 128 ? 2.578 -10.543 -5.408 1.00 93.62 128 VAL A N 1
ATOM 938 C CA . VAL A 1 128 ? 3.817 -9.778 -5.540 1.00 93.62 128 VAL A CA 1
ATOM 939 C C . VAL A 1 128 ? 4.944 -10.608 -4.936 1.00 93.62 128 VAL A C 1
ATOM 941 O O . VAL A 1 128 ? 4.930 -10.908 -3.742 1.00 93.62 128 VAL A O 1
ATOM 944 N N . ASP A 1 129 ? 5.911 -10.992 -5.766 1.00 88.00 129 ASP A N 1
ATOM 945 C CA . ASP A 1 129 ? 7.128 -11.647 -5.298 1.00 88.00 129 ASP A CA 1
ATOM 946 C C . ASP A 1 129 ? 8.011 -10.617 -4.588 1.00 88.00 129 ASP A C 1
ATOM 948 O O . ASP A 1 129 ? 8.523 -9.677 -5.202 1.00 88.00 129 ASP A O 1
ATOM 952 N N . VAL A 1 130 ? 8.153 -10.782 -3.275 1.00 82.31 130 VAL A N 1
ATOM 953 C CA . VAL A 1 130 ? 9.028 -9.962 -2.444 1.00 82.31 130 VAL A CA 1
ATOM 954 C C . VAL A 1 130 ? 10.148 -10.848 -1.924 1.00 82.31 130 VAL A C 1
ATOM 956 O O . VAL A 1 130 ? 10.084 -11.393 -0.823 1.00 82.31 130 VAL A O 1
ATOM 959 N N . THR A 1 131 ? 11.212 -10.979 -2.708 1.00 74.75 131 THR A N 1
ATOM 960 C CA . THR A 1 131 ? 12.452 -11.575 -2.207 1.00 74.75 131 THR A CA 1
ATOM 961 C C . THR A 1 131 ? 13.230 -10.511 -1.429 1.00 74.75 131 THR A C 1
ATOM 963 O O . THR A 1 131 ? 14.074 -9.797 -1.971 1.00 74.75 131 THR A O 1
ATOM 966 N N . VAL A 1 132 ? 12.923 -10.374 -0.138 1.00 65.06 132 VAL A N 1
ATOM 967 C CA . VAL A 1 132 ? 13.631 -9.470 0.776 1.00 65.06 132 VAL A CA 1
ATOM 968 C C . VAL A 1 132 ? 14.893 -10.148 1.302 1.00 65.06 132 VAL A C 1
ATOM 970 O O . VAL A 1 132 ? 14.838 -11.204 1.920 1.00 65.06 132 VAL A O 1
ATOM 973 N N . ARG A 1 133 ? 16.060 -9.550 1.044 1.00 69.00 133 ARG A N 1
ATOM 974 C CA . ARG A 1 133 ? 17.292 -9.866 1.791 1.00 69.00 133 ARG A CA 1
ATOM 975 C C . ARG A 1 133 ? 17.706 -8.711 2.693 1.00 69.00 133 ARG A C 1
ATOM 977 O O . ARG A 1 133 ? 18.101 -8.965 3.822 1.00 69.00 133 ARG A O 1
ATOM 984 N N . GLN A 1 134 ? 17.547 -7.475 2.215 1.00 83.25 134 GLN A N 1
ATOM 985 C CA . GLN A 1 134 ? 17.597 -6.227 2.983 1.00 83.25 134 GLN A CA 1
ATOM 986 C C . GLN A 1 134 ? 16.852 -5.148 2.189 1.00 83.25 134 GLN A C 1
ATOM 988 O O . GLN A 1 134 ? 17.408 -4.629 1.226 1.00 83.25 134 GLN A O 1
ATOM 993 N N . ALA A 1 135 ? 15.611 -4.830 2.546 1.00 89.31 135 ALA A N 1
ATOM 994 C CA . ALA A 1 135 ? 14.854 -3.747 1.913 1.00 89.31 135 ALA A CA 1
ATOM 995 C C . ALA A 1 135 ? 14.331 -2.790 2.980 1.00 89.31 135 ALA A C 1
ATOM 997 O O . ALA A 1 135 ? 14.062 -3.211 4.107 1.00 89.31 135 ALA A O 1
ATOM 998 N N . THR A 1 136 ? 14.169 -1.521 2.622 1.00 92.75 136 THR A N 1
ATOM 999 C CA . THR A 1 136 ? 13.397 -0.601 3.456 1.00 92.75 136 THR A CA 1
ATOM 1000 C C . THR A 1 136 ? 11.928 -0.927 3.248 1.00 92.75 136 THR A C 1
ATOM 1002 O O . THR A 1 136 ? 11.439 -0.929 2.121 1.00 92.75 136 THR A O 1
ATOM 1005 N N . VAL A 1 137 ? 11.227 -1.240 4.329 1.00 93.69 137 VAL A N 1
ATOM 1006 C CA . VAL A 1 137 ? 9.808 -1.577 4.302 1.00 93.69 137 VAL A CA 1
ATOM 1007 C C . VAL A 1 137 ? 9.042 -0.525 5.077 1.00 93.69 137 VAL A C 1
ATOM 1009 O O . VAL A 1 137 ? 9.397 -0.203 6.210 1.00 93.69 137 VAL A O 1
ATOM 1012 N N . ARG A 1 138 ? 7.978 -0.019 4.457 1.00 95.12 138 ARG A N 1
ATOM 1013 C CA . ARG A 1 138 ? 7.001 0.888 5.060 1.00 95.12 138 ARG A CA 1
ATOM 1014 C C . ARG A 1 138 ? 5.663 0.168 5.129 1.00 95.12 138 ARG A C 1
ATOM 1016 O O . ARG A 1 138 ? 5.178 -0.338 4.116 1.00 95.12 138 ARG A O 1
ATOM 1023 N N . VAL A 1 139 ? 5.089 0.095 6.324 1.00 94.50 139 VAL A N 1
ATOM 1024 C CA . VAL A 1 139 ? 3.815 -0.579 6.590 1.00 94.50 139 VAL A CA 1
ATOM 1025 C C . VAL A 1 139 ? 2.812 0.457 7.062 1.00 94.50 139 VAL A C 1
ATOM 1027 O O . VAL A 1 139 ? 2.992 1.091 8.104 1.00 94.50 139 VAL A O 1
ATOM 1030 N N . TYR A 1 140 ? 1.725 0.581 6.311 1.00 92.88 140 TYR A N 1
ATOM 1031 C CA . TYR A 1 140 ? 0.615 1.466 6.616 1.00 92.88 140 TYR A CA 1
ATOM 1032 C C . TYR A 1 140 ? -0.624 0.646 6.939 1.00 92.88 140 TYR A C 1
ATOM 1034 O O . TYR A 1 140 ? -0.989 -0.284 6.218 1.00 92.88 140 TYR 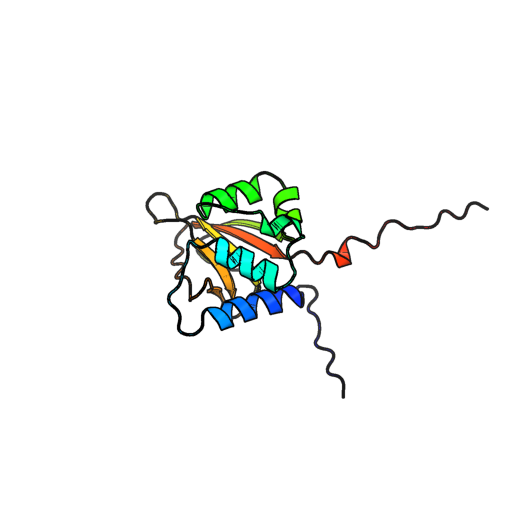A O 1
ATOM 1042 N N . ARG A 1 141 ? -1.303 1.021 8.018 1.00 90.56 141 ARG A N 1
ATOM 1043 C CA . ARG A 1 141 ? -2.524 0.371 8.479 1.00 90.56 141 ARG A CA 1
ATOM 1044 C C . ARG A 1 141 ? -3.688 1.336 8.407 1.00 90.56 141 ARG A C 1
ATOM 1046 O O . ARG A 1 141 ? -3.537 2.523 8.679 1.00 90.56 141 ARG A O 1
ATOM 1053 N N . TYR A 1 142 ? -4.863 0.817 8.079 1.00 85.38 142 TYR A N 1
ATOM 1054 C CA . TYR A 1 142 ? -6.075 1.618 8.140 1.00 85.38 142 TYR A CA 1
ATOM 1055 C C . TYR A 1 142 ? -6.402 2.038 9.579 1.00 85.38 142 TYR A C 1
ATOM 1057 O O . TYR A 1 142 ? -6.441 1.197 10.484 1.00 85.38 142 TYR A O 1
ATOM 1065 N N . LEU A 1 143 ? -6.704 3.323 9.769 1.00 75.62 143 LEU A N 1
ATOM 1066 C CA . LEU A 1 143 ? -7.165 3.876 11.037 1.00 75.62 143 LEU A CA 1
ATOM 1067 C C . LEU A 1 143 ? -8.698 3.965 11.040 1.00 75.62 143 LEU A C 1
ATOM 1069 O O . LEU A 1 143 ? -9.294 4.678 10.231 1.00 75.62 143 LEU A O 1
ATOM 1073 N N . ASN A 1 144 ? -9.357 3.275 11.974 1.00 63.62 144 ASN A N 1
ATOM 1074 C CA . ASN A 1 144 ? -10.802 3.399 12.133 1.00 63.62 144 ASN A CA 1
ATOM 1075 C C . ASN A 1 144 ? -11.151 4.786 12.698 1.00 63.62 144 ASN A C 1
ATOM 1077 O O . ASN A 1 144 ? -10.913 5.074 13.870 1.00 63.62 144 ASN A O 1
ATOM 1081 N N . ARG A 1 145 ? -11.764 5.647 11.878 1.00 55.81 145 ARG A N 1
ATOM 1082 C CA . ARG A 1 145 ? -12.150 7.013 12.277 1.00 55.81 145 ARG A CA 1
ATOM 1083 C C . ARG A 1 145 ? -13.190 7.052 13.412 1.00 55.81 145 ARG A C 1
ATOM 1085 O O . ARG A 1 145 ? -13.403 8.105 14.003 1.00 55.81 145 ARG A O 1
ATOM 1092 N N . ALA A 1 146 ? -13.821 5.921 13.742 1.00 49.47 146 ALA A N 1
ATOM 1093 C CA . ALA A 1 146 ? -14.765 5.812 14.855 1.00 49.47 146 ALA A CA 1
ATOM 1094 C C . ALA A 1 146 ? -14.105 5.828 16.252 1.00 49.47 146 ALA A C 1
ATOM 1096 O O . ALA A 1 146 ? -14.798 6.069 17.235 1.00 49.47 146 ALA A O 1
ATOM 1097 N N . GLU A 1 147 ? -12.789 5.624 16.369 1.00 46.94 147 GLU A N 1
ATOM 1098 C CA . GLU A 1 147 ? -12.107 5.542 17.677 1.00 46.94 147 GLU A CA 1
ATOM 1099 C C . GLU A 1 147 ? -11.483 6.871 18.137 1.00 46.94 147 GLU A C 1
ATOM 1101 O O . GLU A 1 147 ? -11.057 7.000 19.280 1.00 46.94 147 GLU A O 1
ATOM 1106 N N . THR A 1 148 ? -11.483 7.903 17.289 1.00 45.50 148 THR A N 1
ATOM 1107 C CA . THR A 1 148 ? -10.882 9.219 17.588 1.00 45.50 148 THR A CA 1
ATOM 1108 C C . THR A 1 148 ? -11.899 10.293 18.001 1.00 45.50 14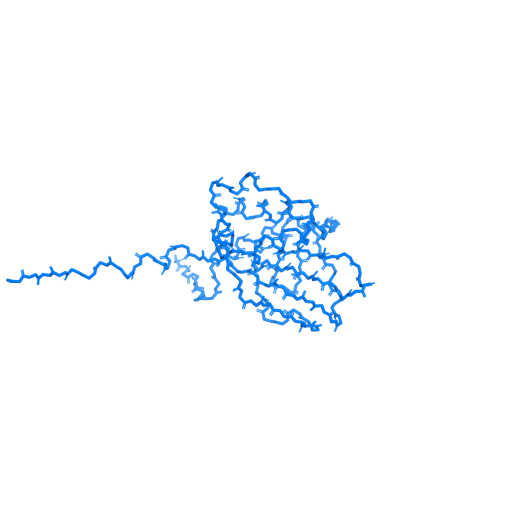8 THR A C 1
ATOM 1110 O O . THR A 1 148 ? -11.516 11.414 18.320 1.00 45.50 148 THR A O 1
ATOM 1113 N N . GLY A 1 149 ? -13.198 9.965 18.033 1.00 40.97 149 GLY A N 1
ATOM 1114 C CA . GLY A 1 149 ? -14.289 10.922 18.272 1.00 40.97 149 GLY A CA 1
ATOM 1115 C C . GLY A 1 149 ? -14.913 10.930 19.674 1.00 40.97 149 GLY A C 1
ATOM 1116 O O . GLY A 1 149 ? -15.869 11.671 19.889 1.00 40.97 149 GLY A O 1
ATOM 1117 N N . GLN A 1 150 ? -14.424 10.136 20.635 1.00 38.19 150 GLN A N 1
ATOM 1118 C CA . GLN A 1 150 ? -15.061 10.015 21.957 1.00 38.19 150 GLN A CA 1
ATOM 1119 C C . GLN A 1 150 ? -14.098 10.300 23.118 1.00 38.19 150 GLN A C 1
ATOM 1121 O O . GLN A 1 150 ? -13.909 9.491 24.017 1.00 38.19 150 GLN A O 1
ATOM 1126 N N . SER A 1 151 ? -13.487 11.487 23.116 1.00 39.97 151 SER A N 1
ATOM 1127 C CA . SER A 1 151 ? -12.907 12.115 24.319 1.00 39.97 151 SER A CA 1
ATOM 1128 C C . SER A 1 151 ? -12.836 13.637 24.178 1.00 39.97 151 SER A C 1
ATOM 1130 O O . SER A 1 151 ? -11.777 14.239 24.279 1.00 39.97 151 SER A O 1
ATOM 1132 N N . ALA A 1 152 ? -13.973 14.288 23.923 1.00 42.38 152 ALA A N 1
ATOM 1133 C CA . ALA A 1 152 ? -14.098 15.739 24.097 1.00 42.38 152 ALA A CA 1
ATOM 1134 C C . ALA A 1 152 ? -15.561 16.160 24.314 1.00 42.38 152 ALA A C 1
ATOM 1136 O O . ALA A 1 152 ? -16.093 17.027 23.630 1.00 42.38 152 ALA A O 1
ATOM 1137 N N . SER A 1 153 ? -16.256 15.527 25.260 1.00 44.16 153 SER A N 1
ATOM 1138 C CA . SER A 1 153 ? -17.485 16.114 25.810 1.00 44.16 153 SER A CA 1
ATOM 1139 C C . SER A 1 153 ? -17.683 15.676 27.259 1.00 44.16 153 SER A C 1
ATOM 1141 O O . SER A 1 153 ? -18.635 14.998 27.626 1.00 44.16 153 SER A O 1
ATOM 1143 N N . GLY A 1 154 ? -16.710 16.039 28.097 1.00 38.06 154 GLY A N 1
ATOM 1144 C CA . GLY A 1 154 ? -16.883 16.066 29.543 1.00 38.06 154 GLY A CA 1
ATOM 1145 C C . GLY A 1 154 ? -17.604 17.354 29.915 1.00 38.06 154 GLY A C 1
ATOM 1146 O O . GLY A 1 154 ? -17.013 18.431 29.906 1.00 38.06 154 GLY A O 1
ATOM 1147 N N . SER A 1 155 ? -18.899 17.243 30.190 1.00 42.78 155 SER A N 1
ATOM 1148 C CA . SER A 1 155 ? -19.760 18.331 30.634 1.00 42.78 155 SER A CA 1
ATOM 1149 C C . SER A 1 155 ? -19.186 19.047 31.861 1.00 42.78 155 SER A C 1
ATOM 1151 O O . SER A 1 155 ? -19.118 18.479 32.950 1.00 42.78 155 SER A O 1
ATOM 1153 N N . VAL A 1 156 ? -18.866 20.333 31.725 1.00 42.66 156 VAL A N 1
ATOM 1154 C CA . VAL A 1 156 ? -18.714 21.220 32.880 1.00 42.66 156 VAL A CA 1
ATOM 1155 C C . VAL A 1 156 ? -20.119 21.630 33.325 1.00 42.66 156 VAL A C 1
ATOM 1157 O O . VAL A 1 156 ? -20.685 22.607 32.843 1.00 42.66 156 VAL A O 1
ATOM 1160 N N . ARG A 1 157 ? -20.707 20.867 34.254 1.00 48.00 157 ARG A N 1
ATOM 1161 C CA . ARG A 1 157 ? -21.795 21.380 35.096 1.00 48.00 157 ARG A CA 1
ATOM 1162 C C . ARG A 1 157 ? -21.173 22.333 36.114 1.00 48.00 157 ARG A C 1
ATOM 1164 O O . ARG A 1 157 ? -20.601 21.878 37.101 1.00 48.00 157 ARG A O 1
ATOM 1171 N N . ARG A 1 158 ? -21.287 23.644 35.891 1.00 50.94 158 ARG A N 1
ATOM 1172 C CA . ARG A 1 158 ? -21.179 24.605 36.997 1.00 50.94 158 ARG A CA 1
ATOM 1173 C C . ARG A 1 158 ? -22.520 24.627 37.727 1.00 50.94 158 ARG A C 1
ATOM 1175 O O . ARG A 1 158 ? -23.559 24.798 37.093 1.00 50.94 158 ARG A O 1
ATOM 1182 N N . ARG A 1 159 ? -22.462 24.336 39.025 1.00 58.53 159 ARG A N 1
ATOM 1183 C CA . ARG A 1 159 ? -23.486 24.729 39.995 1.00 58.53 159 ARG A CA 1
ATOM 1184 C C . ARG A 1 159 ? -23.352 26.217 40.276 1.00 58.53 159 ARG A C 1
ATOM 1186 O O . ARG A 1 159 ? -22.207 26.710 40.155 1.00 58.53 159 ARG A O 1
#

Sequence (159 aa):
MSTLAAVSIWGSRVAVELANRALDESAGRSAEPGSVANVLRYLREARLCGEQADELRFDDVAAFGRWLDGQPEHQARIGLVEVFSGTVGDLAGVRGGDIVIVDPPPGGGSPVIGVAGYDGRLYNRGVVDVTVRQATVRVYRYLNRAETGQSASGSVRRR

Radius of gyration: 17.3 Å; chains: 1; bounding box: 49×43×53 Å

pLDDT: mean 81.23, std 17.89, range [35.47, 96.88]

Secondary structure (DSSP, 8-state):
--------TT--HHHHHHHHHHHHHHTT----TT-HHHHHHHHHHTT-S-GGGTT---SSHHHHHHHHHH-HHHHHHTTEEEEEEEEESS-TT--TT-EEEEEPPTTS---EEEEE-TTS-EESSSEE----SSEEEEEEEE--GGGSSSSS-------

Organism: NCBI:txid1453103